Protein AF-A0A1X7E2T3-F1 (afdb_monomer_lite)

pLDDT: mean 88.57, std 9.75, range [41.66, 98.25]

Foldseek 3Di:
DVVVVVVVVVVVVVVVLCPDLVNCCVVVVCVSFDWQDKDDWALQDAFTKDKAFDDDDDFAKKFKKKKFFAPDVVLQLLQPFWKWKFKDAPNDTPDIDIWDRSNPAPDWDDDPGGIIMGGGDMDGPPDPPHDSGIMMMIGNNPGRNSCVVRVVRMMIIMTGDDDD

Radius of gyration: 19.31 Å; chains: 1; bounding box: 40×26×68 Å

Structure (mmCIF, N/CA/C/O backbone):
data_AF-A0A1X7E2T3-F1
#
_entry.id   AF-A0A1X7E2T3-F1
#
loop_
_atom_site.group_PDB
_atom_site.id
_atom_site.type_symbol
_atom_site.label_atom_id
_atom_site.label_alt_id
_atom_site.label_comp_id
_atom_site.label_asym_id
_atom_site.label_entity_id
_atom_site.label_seq_id
_atom_site.pdbx_PDB_ins_code
_atom_site.Cartn_x
_atom_site.Cartn_y
_atom_site.Cartn_z
_atom_site.occupancy
_atom_site.B_iso_or_equiv
_atom_site.auth_seq_id
_atom_site.auth_comp_id
_atom_site.auth_asym_id
_atom_site.auth_atom_id
_atom_site.pdbx_PDB_model_num
ATOM 1 N N . MET A 1 1 ? -12.107 6.368 52.209 1.00 63.28 1 MET A N 1
ATOM 2 C CA . MET A 1 1 ? -12.941 6.410 50.983 1.00 63.28 1 MET A CA 1
ATOM 3 C C . MET A 1 1 ? -12.531 7.529 50.024 1.00 63.28 1 MET A C 1
ATOM 5 O O . MET A 1 1 ? -12.084 7.190 48.943 1.00 63.28 1 MET A O 1
ATOM 9 N N . LYS A 1 2 ? -12.543 8.819 50.411 1.00 69.31 2 LYS A N 1
ATOM 10 C CA . LYS A 1 2 ? -12.210 9.949 49.504 1.00 69.31 2 LYS A CA 1
ATOM 11 C C . LYS A 1 2 ? -10.869 9.823 48.745 1.00 69.31 2 LYS A C 1
ATOM 13 O O . LYS A 1 2 ? -10.820 10.105 47.557 1.00 69.31 2 LYS A O 1
ATOM 18 N N . ARG A 1 3 ? -9.794 9.349 49.396 1.00 77.62 3 ARG A N 1
ATOM 19 C CA . ARG A 1 3 ? -8.473 9.150 48.754 1.00 77.62 3 ARG A CA 1
ATOM 20 C C . ARG A 1 3 ? -8.468 8.042 47.690 1.00 77.62 3 ARG A C 1
ATOM 22 O O . ARG A 1 3 ? -7.835 8.211 46.659 1.00 77.62 3 ARG A O 1
ATOM 29 N N . LEU A 1 4 ? -9.207 6.951 47.910 1.00 81.06 4 LEU A N 1
ATOM 30 C CA . LEU A 1 4 ? -9.353 5.867 46.927 1.00 81.06 4 LEU A CA 1
ATOM 31 C C . LEU A 1 4 ? -10.150 6.335 45.704 1.00 81.06 4 LEU A C 1
ATOM 33 O O . LEU A 1 4 ? -9.798 5.998 44.581 1.00 81.06 4 LEU A O 1
ATOM 37 N N . THR A 1 5 ? -11.170 7.172 45.915 1.00 82.19 5 THR A N 1
ATOM 38 C CA . THR A 1 5 ? -11.940 7.790 44.826 1.00 82.19 5 THR A CA 1
ATOM 39 C C . THR A 1 5 ? -11.071 8.712 43.967 1.00 82.19 5 THR A C 1
ATOM 41 O O . THR A 1 5 ? -11.159 8.664 42.746 1.00 82.19 5 THR A O 1
ATOM 44 N N . ILE A 1 6 ? -10.192 9.507 44.590 1.00 86.12 6 ILE A N 1
ATOM 45 C CA . ILE A 1 6 ? -9.252 10.385 43.874 1.00 86.12 6 ILE A CA 1
ATOM 46 C C . ILE A 1 6 ? -8.242 9.565 43.062 1.00 86.12 6 ILE A C 1
ATOM 48 O O . ILE A 1 6 ? -8.030 9.857 41.890 1.00 86.12 6 ILE A O 1
ATOM 52 N N . ILE A 1 7 ? -7.661 8.512 43.647 1.00 88.19 7 ILE A N 1
ATOM 53 C CA . ILE A 1 7 ? -6.732 7.621 42.933 1.00 88.19 7 ILE A CA 1
ATOM 54 C C . ILE A 1 7 ? -7.433 6.951 41.746 1.00 88.19 7 ILE A C 1
ATOM 56 O O . ILE A 1 7 ? -6.882 6.930 40.650 1.00 88.19 7 ILE A O 1
ATOM 60 N N . GLY A 1 8 ? -8.664 6.465 41.936 1.00 89.38 8 GLY A N 1
ATOM 61 C CA . GLY A 1 8 ? -9.461 5.877 40.859 1.00 89.38 8 GLY A CA 1
ATOM 62 C C . GLY A 1 8 ? -9.742 6.858 39.718 1.00 89.38 8 GLY A C 1
ATOM 63 O O . GLY A 1 8 ? -9.617 6.485 38.555 1.00 89.38 8 GLY A O 1
ATOM 64 N N . LEU A 1 9 ? -10.053 8.120 40.037 1.00 89.81 9 LEU A N 1
ATOM 65 C CA . LEU A 1 9 ? -10.276 9.170 39.039 1.00 89.81 9 LEU A CA 1
ATOM 66 C C . LEU A 1 9 ? -9.000 9.480 38.243 1.00 89.81 9 LEU A C 1
ATOM 68 O O . LEU A 1 9 ? -9.053 9.569 37.019 1.00 89.81 9 LEU A O 1
ATOM 72 N N . ILE A 1 10 ? -7.855 9.598 38.923 1.00 88.56 10 ILE A N 1
ATOM 73 C CA . ILE A 1 10 ? -6.555 9.810 38.270 1.00 88.56 10 ILE A CA 1
ATOM 74 C C . ILE A 1 10 ? -6.241 8.641 37.331 1.00 88.56 10 ILE A C 1
ATOM 76 O O . ILE A 1 10 ? -5.859 8.867 36.186 1.00 88.56 10 ILE A O 1
ATOM 80 N N . LEU A 1 11 ? -6.458 7.398 37.775 1.00 88.44 11 LEU A N 1
ATOM 81 C CA . LEU A 1 11 ? -6.211 6.213 36.953 1.00 88.44 11 LEU A CA 1
ATOM 82 C C . LEU A 1 11 ? -7.083 6.202 35.688 1.00 88.44 11 LEU A C 1
ATOM 84 O O . LEU A 1 11 ? -6.592 5.907 34.602 1.00 88.44 11 LEU A O 1
ATOM 88 N N . LEU A 1 12 ? -8.360 6.573 35.819 1.00 87.62 12 LEU A N 1
ATOM 89 C CA . LEU A 1 12 ? -9.303 6.693 34.703 1.00 87.62 12 LEU A CA 1
ATOM 90 C C . LEU A 1 12 ? -8.860 7.738 33.673 1.00 87.62 12 LEU A C 1
ATOM 92 O O . LEU A 1 12 ? -8.948 7.481 32.474 1.00 87.62 12 LEU A O 1
ATOM 96 N N . ILE A 1 13 ? -8.358 8.889 34.129 1.00 86.38 13 ILE A N 1
ATOM 97 C CA . ILE A 1 13 ? -7.846 9.952 33.251 1.00 86.38 13 ILE A CA 1
ATOM 98 C C . ILE A 1 13 ? -6.566 9.500 32.538 1.00 86.38 13 ILE A C 1
ATOM 100 O O . ILE A 1 13 ? -6.410 9.718 31.341 1.00 86.38 13 ILE A O 1
ATOM 104 N N . VAL A 1 14 ? -5.649 8.836 33.243 1.00 84.31 14 VAL A N 1
ATOM 105 C CA . VAL A 1 14 ? -4.420 8.319 32.623 1.00 84.31 14 VAL A CA 1
ATOM 106 C C . VAL A 1 14 ? -4.752 7.262 31.567 1.00 84.31 14 VAL A C 1
ATOM 108 O O . VAL A 1 14 ? -4.213 7.310 30.465 1.00 84.31 14 VAL A O 1
ATOM 111 N N . LEU A 1 15 ? -5.682 6.348 31.858 1.00 82.19 15 LEU A N 1
ATOM 112 C CA . LEU A 1 15 ? -6.134 5.330 30.907 1.00 82.19 15 LEU A CA 1
ATOM 113 C C . LEU A 1 15 ? -6.844 5.932 29.689 1.00 82.19 15 LEU A C 1
ATOM 115 O O . LEU A 1 15 ? -6.691 5.418 28.580 1.00 82.19 15 LEU A O 1
ATOM 119 N N . SER A 1 16 ? -7.619 7.005 29.867 1.00 79.50 16 SER A N 1
ATOM 120 C CA . SER A 1 16 ? -8.284 7.663 28.742 1.00 79.50 16 SER A CA 1
ATOM 121 C C . SER A 1 16 ? -7.279 8.370 27.833 1.00 79.50 16 SER A C 1
ATOM 123 O O . SER A 1 16 ? -7.366 8.207 26.618 1.00 79.50 16 SER A O 1
ATOM 125 N N . LEU A 1 17 ? -6.281 9.059 28.399 1.00 80.94 17 LEU A N 1
ATOM 126 C CA . LEU A 1 17 ? -5.197 9.698 27.647 1.00 80.94 17 LEU A CA 1
ATOM 127 C C . LEU A 1 17 ? -4.313 8.672 26.925 1.00 80.94 17 LEU A C 1
ATOM 129 O O . LEU A 1 17 ? -4.027 8.844 25.741 1.00 80.94 17 LEU A O 1
ATOM 133 N N . TYR A 1 18 ? -3.945 7.581 27.601 1.00 74.94 18 TYR A N 1
ATOM 134 C CA . TYR A 1 18 ? -3.119 6.505 27.043 1.00 74.94 18 TYR A CA 1
ATOM 135 C C . TYR A 1 18 ? -3.744 5.845 25.802 1.00 74.94 18 TYR A C 1
ATOM 137 O O . TYR A 1 18 ? -3.042 5.421 24.884 1.00 74.94 18 TYR A O 1
ATOM 145 N N . ASN A 1 19 ? -5.075 5.777 25.741 1.00 75.31 19 ASN A N 1
ATOM 146 C CA . ASN A 1 19 ? -5.801 5.195 24.611 1.00 75.31 19 ASN A CA 1
ATOM 147 C C . ASN A 1 19 ? -6.036 6.171 23.448 1.00 75.31 19 ASN A C 1
ATOM 149 O O . ASN A 1 19 ? -6.656 5.794 22.454 1.00 75.31 19 ASN A O 1
ATOM 153 N N . THR A 1 20 ? -5.562 7.415 23.541 1.00 81.19 20 THR A N 1
ATOM 154 C CA . THR A 1 20 ? -5.660 8.362 22.426 1.00 81.19 20 THR A CA 1
ATOM 155 C C . THR A 1 20 ? -4.593 8.082 21.369 1.00 81.19 20 THR A C 1
ATOM 157 O O . THR A 1 20 ? -3.438 7.801 21.693 1.00 81.19 20 THR A O 1
ATOM 160 N N . ASN A 1 21 ? -4.963 8.219 20.091 1.00 80.88 21 ASN A N 1
ATOM 161 C CA . ASN A 1 21 ? -4.015 8.097 18.979 1.00 80.88 21 ASN A CA 1
ATOM 162 C C . ASN A 1 21 ? -2.845 9.078 19.124 1.00 80.88 21 ASN A C 1
ATOM 164 O O . ASN A 1 21 ? -1.716 8.704 18.857 1.00 80.88 21 ASN A O 1
ATOM 168 N N . VAL A 1 22 ? -3.104 10.305 19.593 1.00 77.81 22 VAL A N 1
ATOM 169 C CA . VAL A 1 22 ? -2.074 11.343 19.774 1.00 77.81 22 VAL A CA 1
ATOM 170 C C . VAL A 1 22 ? -1.015 10.895 20.778 1.00 77.81 22 VAL A C 1
ATOM 172 O O . VAL A 1 22 ? 0.178 10.992 20.502 1.00 77.81 22 VAL A O 1
ATOM 175 N N . PHE A 1 23 ? -1.437 10.362 21.927 1.00 82.06 23 PHE A N 1
ATOM 176 C CA . PHE A 1 23 ? -0.501 9.869 22.931 1.00 82.06 23 PHE A CA 1
ATOM 177 C C . PHE A 1 23 ? 0.314 8.685 22.400 1.00 82.06 23 PHE A C 1
ATOM 179 O O . PHE A 1 23 ? 1.531 8.665 22.558 1.00 82.06 23 PHE A O 1
ATOM 186 N N . GLN A 1 24 ? -0.331 7.717 21.741 1.00 79.56 24 GLN A N 1
ATOM 187 C CA . GLN A 1 24 ? 0.381 6.548 21.216 1.00 79.56 24 GLN A CA 1
ATOM 188 C C . GLN A 1 24 ? 1.290 6.891 20.034 1.00 79.56 24 GLN A C 1
ATOM 190 O O . GLN A 1 24 ? 2.391 6.363 19.969 1.00 79.56 24 GLN A O 1
ATOM 195 N N . ALA A 1 25 ? 0.900 7.812 19.155 1.00 78.88 25 ALA A N 1
ATOM 196 C CA . ALA A 1 25 ? 1.759 8.299 18.081 1.00 78.88 25 ALA A CA 1
ATOM 197 C C . ALA A 1 25 ? 3.008 9.011 18.624 1.00 78.88 25 ALA A C 1
ATOM 199 O O . ALA A 1 25 ? 4.088 8.841 18.069 1.00 78.88 25 ALA A O 1
ATOM 200 N N . TYR A 1 26 ? 2.874 9.772 19.718 1.00 81.75 26 TYR A N 1
ATOM 201 C CA . TYR A 1 26 ? 3.982 10.531 20.304 1.00 81.75 26 TYR A CA 1
ATOM 202 C C . TYR A 1 26 ? 4.909 9.677 21.183 1.00 81.75 26 TYR A C 1
ATOM 204 O O . TYR A 1 26 ? 6.126 9.775 21.078 1.00 81.75 26 TYR A O 1
ATOM 212 N N . PHE A 1 27 ? 4.351 8.843 22.066 1.00 80.69 27 PHE A N 1
ATOM 213 C CA . PHE A 1 27 ? 5.125 8.087 23.063 1.00 80.69 27 PHE A CA 1
ATOM 214 C C . PHE A 1 27 ? 5.368 6.622 22.686 1.00 80.69 27 PHE A C 1
ATOM 216 O O . PHE A 1 27 ? 6.189 5.957 23.314 1.00 80.69 27 PHE A O 1
ATOM 223 N N . MET A 1 28 ? 4.640 6.094 21.702 1.00 79.12 28 MET A N 1
ATOM 224 C CA . MET A 1 28 ? 4.721 4.702 21.244 1.00 79.12 28 MET A CA 1
ATOM 225 C C . MET A 1 28 ? 4.759 4.634 19.709 1.00 79.12 28 MET A C 1
ATOM 227 O O . MET A 1 28 ? 4.148 3.742 19.114 1.00 79.12 28 MET A O 1
ATOM 231 N N . SER A 1 29 ? 5.460 5.582 19.077 1.00 74.88 29 SER A N 1
ATOM 232 C CA . SER A 1 29 ? 5.542 5.755 17.619 1.00 74.88 29 SER A CA 1
ATOM 233 C C . SER A 1 29 ? 5.813 4.446 16.882 1.00 74.88 29 SER A C 1
ATOM 235 O O . SER A 1 29 ? 5.108 4.128 15.930 1.00 74.88 29 SER A O 1
ATOM 237 N N . ASP A 1 30 ? 6.756 3.643 17.374 1.00 75.06 30 ASP A N 1
ATOM 238 C CA . ASP A 1 30 ? 7.191 2.397 16.730 1.00 75.06 30 ASP A CA 1
ATOM 239 C C . ASP A 1 30 ? 6.071 1.352 16.657 1.00 75.06 30 ASP A C 1
ATOM 241 O O . ASP A 1 30 ? 6.030 0.512 15.760 1.00 75.06 30 ASP A O 1
ATOM 245 N N . GLN A 1 31 ? 5.142 1.392 17.615 1.00 75.25 31 GLN A N 1
ATOM 246 C CA . GLN A 1 31 ? 3.952 0.548 17.599 1.00 75.25 31 GLN A CA 1
ATOM 247 C C . GLN A 1 31 ? 2.813 1.193 16.820 1.00 75.25 31 GLN A C 1
ATOM 249 O O . GLN A 1 31 ? 2.053 0.479 16.165 1.00 75.25 31 GLN A O 1
ATOM 254 N N . TYR A 1 32 ? 2.671 2.517 16.929 1.00 78.88 32 TYR A N 1
ATOM 255 C CA . TYR A 1 32 ? 1.599 3.251 16.278 1.00 78.88 32 TYR A CA 1
ATOM 256 C C . TYR A 1 32 ? 1.736 3.185 14.764 1.00 78.88 32 TYR A C 1
ATOM 258 O O . TYR A 1 32 ? 0.788 2.753 14.129 1.00 78.88 32 TYR A O 1
ATOM 266 N N . TYR A 1 33 ? 2.909 3.510 14.212 1.00 79.88 33 TYR A N 1
ATOM 267 C CA . TYR A 1 33 ? 3.205 3.530 12.773 1.00 79.88 33 TYR A CA 1
ATOM 268 C C . TYR A 1 33 ? 3.609 2.165 12.210 1.00 79.88 33 TYR A C 1
ATOM 270 O O . TYR A 1 33 ? 4.152 2.074 11.113 1.00 79.88 33 TYR A O 1
ATOM 278 N N . LYS A 1 34 ? 3.348 1.080 12.946 1.00 85.12 34 LYS A N 1
ATOM 279 C CA . LYS A 1 34 ? 3.677 -0.255 12.465 1.00 85.12 34 LYS A CA 1
ATOM 280 C C . LYS A 1 34 ? 2.847 -0.590 11.226 1.00 85.12 34 LYS A C 1
ATOM 282 O O . LYS A 1 34 ? 1.614 -0.554 11.256 1.00 85.12 34 LYS A O 1
ATOM 287 N N . THR A 1 35 ? 3.543 -1.001 10.177 1.00 90.06 35 THR A N 1
ATOM 288 C CA . THR A 1 35 ? 2.986 -1.581 8.961 1.00 90.06 35 THR A CA 1
ATOM 289 C C . THR A 1 35 ? 1.995 -2.708 9.276 1.00 90.06 35 THR A C 1
ATOM 291 O O . THR A 1 35 ? 2.290 -3.623 10.050 1.00 90.06 35 THR A O 1
ATOM 294 N N . ILE A 1 36 ? 0.803 -2.642 8.678 1.00 93.06 36 ILE A N 1
ATOM 295 C CA . ILE A 1 36 ? -0.260 -3.647 8.842 1.00 93.06 36 ILE A CA 1
ATOM 296 C C . ILE A 1 36 ? -0.280 -4.676 7.709 1.00 93.06 36 ILE A C 1
ATOM 298 O O . ILE A 1 36 ? -0.878 -5.740 7.859 1.00 93.06 36 ILE A O 1
ATOM 302 N N . PHE A 1 37 ? 0.379 -4.372 6.593 1.00 95.19 37 PHE A N 1
ATOM 303 C CA . PHE A 1 37 ? 0.614 -5.304 5.502 1.00 95.19 37 PHE A CA 1
ATOM 304 C C . PHE A 1 37 ? 1.912 -4.955 4.782 1.00 95.19 37 PHE A C 1
ATOM 306 O O . PHE A 1 37 ? 2.143 -3.790 4.473 1.00 95.19 37 PHE A O 1
ATOM 313 N N . GLU A 1 38 ? 2.701 -5.972 4.464 1.00 94.56 38 GLU A N 1
ATOM 314 C CA . GLU A 1 38 ? 3.869 -5.882 3.598 1.00 94.56 38 GLU A CA 1
ATOM 315 C C . GLU A 1 38 ? 3.939 -7.172 2.780 1.00 94.56 38 GLU A C 1
ATOM 317 O O . GLU A 1 38 ? 3.852 -8.273 3.333 1.00 94.56 38 GLU A O 1
ATOM 322 N N . GLY A 1 39 ? 4.044 -7.055 1.460 1.00 95.31 39 GLY A N 1
ATOM 323 C CA . GLY A 1 39 ? 4.115 -8.224 0.594 1.00 95.31 39 GLY A CA 1
ATOM 324 C C . GLY A 1 39 ? 4.565 -7.906 -0.828 1.00 95.31 39 GLY A C 1
ATOM 325 O O . GLY A 1 39 ? 4.480 -6.755 -1.264 1.00 95.31 39 GLY A O 1
ATOM 326 N N . PRO A 1 40 ? 5.036 -8.921 -1.571 1.00 96.50 40 PRO A N 1
ATOM 327 C CA . PRO A 1 40 ? 5.464 -8.746 -2.948 1.00 96.50 40 PRO A CA 1
ATOM 328 C C . PRO A 1 40 ? 4.265 -8.444 -3.851 1.00 96.50 40 PRO A C 1
ATOM 330 O O . PRO A 1 40 ? 3.198 -9.047 -3.719 1.00 96.50 40 PRO A O 1
ATOM 333 N N . PHE A 1 41 ? 4.453 -7.532 -4.799 1.00 96.38 41 PHE A N 1
ATOM 334 C CA . PHE A 1 41 ? 3.460 -7.230 -5.825 1.00 96.38 41 PHE A CA 1
ATOM 335 C C . PHE A 1 41 ? 4.150 -6.647 -7.045 1.00 96.38 41 PHE A C 1
ATOM 337 O O . PHE A 1 41 ? 4.869 -5.662 -6.924 1.00 96.38 41 PHE A O 1
ATOM 344 N N . ASP A 1 42 ? 3.921 -7.232 -8.220 1.00 95.69 42 ASP A N 1
ATOM 345 C CA . ASP A 1 42 ? 4.545 -6.782 -9.463 1.00 95.69 42 ASP A CA 1
ATOM 346 C C . ASP A 1 42 ? 3.549 -6.021 -10.355 1.00 95.69 42 ASP A C 1
ATOM 348 O O . ASP A 1 42 ? 2.976 -6.586 -11.292 1.00 95.69 42 ASP A O 1
ATOM 352 N N . PRO A 1 43 ? 3.353 -4.712 -10.123 1.00 95.06 43 PRO A N 1
ATOM 353 C CA . PRO A 1 43 ? 2.418 -3.905 -10.895 1.00 95.06 43 PRO A CA 1
ATOM 354 C C . PRO A 1 43 ? 2.857 -3.680 -12.346 1.00 95.06 43 PRO A C 1
ATOM 356 O O . PRO A 1 43 ? 2.118 -3.060 -13.111 1.00 95.06 43 PRO A O 1
ATOM 359 N N . SER A 1 44 ? 4.054 -4.126 -12.745 1.00 94.81 44 SER A N 1
ATOM 360 C CA . SER A 1 44 ? 4.511 -4.032 -14.134 1.00 94.81 44 SER A CA 1
ATOM 361 C C . SER A 1 44 ? 3.879 -5.105 -15.030 1.00 94.81 44 SER A C 1
ATOM 363 O O . SER A 1 44 ? 3.849 -4.948 -16.254 1.00 94.81 44 SER A O 1
ATOM 365 N N . LYS A 1 45 ? 3.324 -6.172 -14.437 1.00 94.50 45 LYS A N 1
ATOM 366 C CA . LYS A 1 45 ? 2.644 -7.258 -15.145 1.00 94.50 45 LYS A CA 1
ATOM 367 C C . LYS A 1 45 ? 1.149 -6.985 -15.229 1.00 94.50 45 LYS A C 1
ATOM 369 O O . LYS A 1 45 ? 0.457 -6.864 -14.223 1.00 94.50 45 LYS A O 1
ATOM 374 N N . LYS A 1 46 ? 0.627 -6.905 -16.453 1.00 94.56 46 LYS A N 1
ATOM 375 C CA . LYS A 1 46 ? -0.807 -6.698 -16.670 1.00 94.56 46 LYS A CA 1
ATOM 376 C C . LYS A 1 46 ? -1.613 -7.866 -16.091 1.00 94.56 46 LYS A C 1
ATOM 378 O O . LYS A 1 46 ? -1.320 -9.017 -16.397 1.00 94.56 46 LYS A O 1
ATOM 383 N N . GLY A 1 47 ? -2.655 -7.550 -15.327 1.00 94.44 47 GLY A N 1
ATOM 384 C CA . GLY A 1 47 ? -3.528 -8.536 -14.684 1.00 94.44 47 GLY A CA 1
ATOM 385 C C . GLY A 1 47 ? -2.975 -9.107 -13.377 1.00 94.44 47 GLY A C 1
ATOM 386 O O . GLY A 1 47 ? -3.657 -9.915 -12.749 1.00 94.44 47 GLY A O 1
ATOM 387 N N . GLU A 1 48 ? -1.783 -8.676 -12.944 1.00 96.31 48 GLU A N 1
ATOM 388 C CA . GLU A 1 48 ? -1.284 -8.995 -11.608 1.00 96.31 48 GLU A CA 1
ATOM 389 C C . GLU A 1 48 ? -2.270 -8.474 -10.563 1.00 96.31 48 GLU A C 1
ATOM 391 O O . GLU A 1 48 ? -2.752 -7.336 -10.650 1.00 96.31 48 GLU A O 1
ATOM 396 N N . ARG A 1 49 ? -2.570 -9.313 -9.572 1.00 97.38 49 ARG A N 1
ATOM 397 C CA . ARG A 1 49 ? -3.584 -9.028 -8.564 1.00 97.38 49 ARG A CA 1
ATOM 398 C C . ARG A 1 49 ? -3.074 -9.362 -7.173 1.00 97.38 49 ARG A C 1
ATOM 400 O O . ARG A 1 49 ? -2.652 -10.485 -6.920 1.00 97.38 49 ARG A O 1
ATOM 407 N N . LEU A 1 50 ? -3.219 -8.410 -6.257 1.00 97.62 50 LEU A N 1
ATOM 408 C CA . LEU A 1 50 ? -2.898 -8.583 -4.845 1.00 97.62 50 LEU A CA 1
ATOM 409 C C . LEU A 1 50 ? -4.164 -8.452 -3.996 1.00 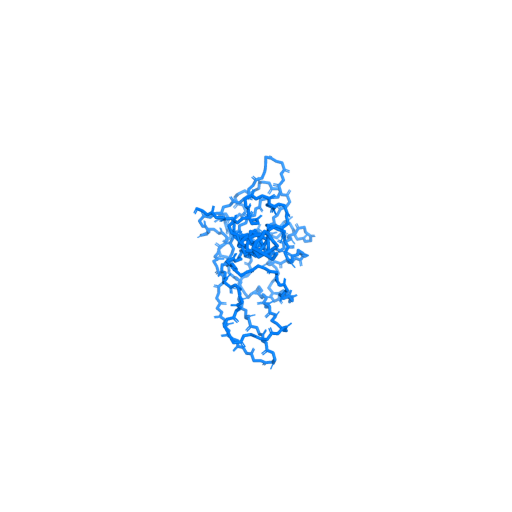97.62 50 LEU A C 1
ATOM 411 O O . LEU A 1 50 ? -4.990 -7.565 -4.218 1.00 97.62 50 LEU A O 1
ATOM 415 N N . LEU A 1 51 ? -4.318 -9.345 -3.020 1.00 97.81 51 LEU A N 1
ATOM 416 C CA . LEU A 1 51 ? -5.372 -9.280 -2.014 1.00 97.81 51 LEU A CA 1
ATOM 417 C C . LEU A 1 51 ? -4.731 -8.994 -0.660 1.00 97.81 51 LEU A C 1
ATOM 419 O O . LEU A 1 51 ? -3.901 -9.766 -0.192 1.00 97.81 51 LEU A O 1
ATOM 423 N N . ILE A 1 52 ? -5.145 -7.897 -0.039 1.00 97.44 52 ILE A N 1
ATOM 424 C CA . ILE A 1 52 ? -4.602 -7.389 1.214 1.00 97.44 52 ILE A CA 1
ATOM 425 C C . ILE A 1 52 ? -5.699 -7.475 2.281 1.00 97.44 52 ILE A C 1
ATOM 427 O O . ILE A 1 52 ? -6.627 -6.658 2.268 1.00 97.44 52 ILE A O 1
ATOM 431 N N . PRO A 1 53 ? -5.639 -8.449 3.205 1.00 96.25 53 PRO A N 1
ATOM 432 C CA . PRO A 1 53 ? -6.503 -8.462 4.378 1.00 96.25 53 PRO A CA 1
ATOM 433 C C . PRO A 1 53 ? -6.154 -7.282 5.289 1.00 96.25 53 PRO A C 1
ATOM 435 O O . PRO A 1 53 ? -5.015 -7.147 5.731 1.00 96.25 53 PRO A O 1
ATOM 438 N N . ILE A 1 54 ? -7.127 -6.424 5.586 1.00 94.50 54 ILE A N 1
ATOM 439 C CA . ILE A 1 54 ? -6.906 -5.223 6.390 1.00 94.50 54 ILE A CA 1
ATOM 440 C C . ILE A 1 54 ? -7.301 -5.504 7.836 1.00 94.50 54 ILE A C 1
ATOM 442 O O . ILE A 1 54 ? -8.481 -5.546 8.183 1.00 94.50 54 ILE A O 1
ATOM 446 N N . THR A 1 55 ? -6.292 -5.649 8.694 1.00 91.38 55 THR A N 1
ATOM 447 C CA . THR A 1 55 ? -6.457 -5.683 10.152 1.00 91.38 55 THR A CA 1
ATOM 448 C C . THR A 1 55 ? -5.752 -4.475 10.748 1.00 91.38 55 THR A C 1
ATOM 450 O O . THR A 1 55 ? -4.574 -4.257 10.488 1.00 91.38 55 THR A O 1
ATOM 453 N N . PHE A 1 56 ? -6.460 -3.680 11.548 1.00 89.19 56 PHE A N 1
ATOM 454 C CA . PHE A 1 56 ? -5.926 -2.437 12.099 1.00 89.19 56 PHE A CA 1
ATOM 455 C C . PHE A 1 56 ? -6.217 -2.319 13.594 1.00 89.19 56 PHE A C 1
ATOM 457 O O . PHE A 1 56 ? -7.220 -2.825 14.097 1.00 89.19 56 PHE A O 1
ATOM 464 N N . LYS A 1 57 ? -5.324 -1.623 14.301 1.00 85.44 57 LYS A N 1
ATOM 465 C CA . LYS A 1 57 ? -5.453 -1.331 15.736 1.00 85.44 57 LYS A CA 1
ATOM 466 C C . LYS A 1 57 ? -5.917 0.104 15.992 1.00 85.44 57 LYS A C 1
ATOM 468 O O . LYS A 1 57 ? -6.626 0.353 16.965 1.00 85.44 57 LYS A O 1
ATOM 473 N N . TYR A 1 58 ? -5.539 1.032 15.115 1.00 85.62 58 TYR A N 1
ATOM 474 C CA . TYR A 1 58 ? -5.707 2.468 15.316 1.00 85.62 58 TYR A CA 1
ATOM 475 C C . TYR A 1 58 ? -6.718 3.058 14.342 1.00 85.62 58 TYR A C 1
ATOM 477 O O . TYR A 1 58 ? -6.736 2.724 13.161 1.00 85.62 58 TYR A O 1
ATOM 485 N N . LYS A 1 59 ? -7.581 3.944 14.847 1.00 88.56 59 LYS A N 1
ATOM 486 C CA . LYS A 1 59 ? -8.581 4.632 14.024 1.00 88.56 59 LYS A CA 1
ATOM 487 C C . LYS A 1 59 ? -7.951 5.870 13.393 1.00 88.56 59 LYS A C 1
ATOM 489 O O . LYS A 1 59 ? -7.973 6.929 14.013 1.00 88.56 59 LYS A O 1
ATOM 494 N N . THR A 1 60 ? -7.330 5.721 12.233 1.00 90.06 60 THR A N 1
ATOM 495 C CA . THR A 1 60 ? -6.524 6.767 11.588 1.00 90.06 60 THR A CA 1
ATOM 496 C C . THR A 1 60 ? -6.554 6.619 10.067 1.00 90.06 60 THR A C 1
ATOM 498 O O . THR A 1 60 ? -7.134 5.664 9.541 1.00 90.06 60 THR A O 1
ATOM 501 N N . GLU A 1 61 ? -5.953 7.574 9.365 1.00 92.19 61 GLU A N 1
ATOM 502 C CA . GLU A 1 61 ? -5.638 7.448 7.945 1.00 92.19 61 GLU A CA 1
ATOM 503 C C . GLU A 1 61 ? -4.458 6.487 7.746 1.00 92.19 61 GLU A C 1
ATOM 505 O O . GLU A 1 61 ? -3.535 6.444 8.562 1.00 92.19 61 GLU A O 1
ATOM 510 N N . TYR A 1 62 ? -4.519 5.704 6.676 1.00 93.62 62 TYR A N 1
ATOM 511 C CA . TYR A 1 62 ? -3.511 4.746 6.248 1.00 93.62 62 TYR A CA 1
ATOM 512 C C . TYR A 1 62 ? -3.086 5.052 4.814 1.00 93.62 62 TYR A C 1
ATOM 514 O O . TYR A 1 62 ? -3.924 5.385 3.968 1.00 93.62 62 TYR A O 1
ATOM 522 N N . ASP A 1 63 ? -1.796 4.875 4.555 1.00 93.88 63 ASP A N 1
ATOM 523 C CA . ASP A 1 63 ? -1.168 4.992 3.251 1.00 93.88 63 ASP A CA 1
ATOM 524 C C . ASP A 1 63 ? -0.954 3.598 2.650 1.00 93.88 63 ASP A C 1
ATOM 526 O O . ASP A 1 63 ? -0.507 2.664 3.315 1.00 93.88 63 ASP A O 1
ATOM 530 N N . LEU A 1 64 ? -1.290 3.460 1.369 1.00 95.25 64 LEU A N 1
ATOM 531 C CA . LEU A 1 64 ? -0.883 2.349 0.518 1.00 95.25 64 LEU A CA 1
ATOM 532 C C . LEU A 1 64 ? 0.338 2.789 -0.280 1.00 95.25 64 LEU A C 1
ATOM 534 O O . LEU A 1 64 ? 0.233 3.714 -1.092 1.00 95.25 64 LEU A O 1
ATOM 538 N N . LEU A 1 65 ? 1.455 2.098 -0.104 1.00 94.31 65 LEU A N 1
ATOM 539 C CA . LEU A 1 65 ? 2.709 2.399 -0.772 1.00 94.31 65 LEU A CA 1
ATOM 540 C C . LEU A 1 65 ? 3.097 1.302 -1.761 1.00 94.31 65 LEU A C 1
ATOM 542 O O . LEU A 1 65 ? 2.769 0.125 -1.587 1.00 94.31 65 LEU A O 1
ATOM 546 N N . ILE A 1 66 ? 3.822 1.715 -2.796 1.00 94.69 66 ILE A N 1
ATOM 547 C CA . ILE A 1 66 ? 4.602 0.827 -3.656 1.00 94.69 66 ILE A CA 1
ATOM 548 C C . ILE A 1 66 ? 6.075 1.195 -3.525 1.00 94.69 66 ILE A C 1
ATOM 550 O O . ILE A 1 66 ? 6.421 2.377 -3.603 1.00 94.69 66 ILE A O 1
ATOM 554 N N . SER A 1 67 ? 6.922 0.189 -3.356 1.00 94.06 67 SER A N 1
ATOM 555 C CA . SER A 1 67 ? 8.334 0.353 -3.032 1.00 94.06 67 SER A CA 1
ATOM 556 C C . SER A 1 67 ? 9.209 -0.454 -3.982 1.00 94.06 67 SER A C 1
ATOM 558 O O . SER A 1 67 ? 8.887 -1.590 -4.330 1.00 94.06 67 SER A O 1
ATOM 560 N N . ILE A 1 68 ? 10.334 0.130 -4.387 1.00 93.50 68 ILE A N 1
ATOM 561 C CA . ILE A 1 68 ? 11.412 -0.554 -5.116 1.00 93.50 68 ILE A CA 1
ATOM 562 C C . ILE A 1 68 ? 12.674 -0.537 -4.241 1.00 93.50 68 ILE A C 1
ATOM 564 O O . ILE A 1 68 ? 12.838 0.386 -3.445 1.00 93.50 68 ILE A O 1
ATOM 568 N N . PRO A 1 69 ? 13.607 -1.490 -4.386 1.00 89.94 69 PRO A N 1
ATOM 569 C CA . PRO A 1 69 ? 14.718 -1.676 -3.444 1.00 89.94 69 PRO A CA 1
ATOM 570 C C . PRO A 1 69 ? 15.838 -0.630 -3.568 1.00 89.94 69 PRO A C 1
ATOM 572 O O . PRO A 1 69 ? 16.811 -0.685 -2.824 1.00 89.94 69 PRO A O 1
ATOM 575 N N . LYS A 1 70 ? 15.747 0.299 -4.526 1.00 86.12 70 LYS A N 1
ATOM 576 C CA . LYS A 1 70 ? 16.769 1.316 -4.804 1.00 86.12 70 LYS A CA 1
ATOM 577 C C . LYS A 1 70 ? 16.149 2.703 -4.863 1.00 86.12 70 LYS A C 1
ATOM 579 O O . LYS A 1 70 ? 15.012 2.846 -5.304 1.00 86.12 70 LYS A O 1
ATOM 584 N N . ASP A 1 71 ? 16.939 3.722 -4.548 1.00 85.06 71 ASP A N 1
ATOM 585 C CA . ASP A 1 71 ? 16.572 5.114 -4.809 1.00 85.06 71 ASP A CA 1
ATOM 586 C C . ASP A 1 71 ? 16.662 5.444 -6.312 1.00 85.06 71 ASP A C 1
ATOM 588 O O . ASP A 1 71 ? 17.614 6.048 -6.804 1.00 85.06 71 ASP A O 1
ATOM 592 N N . ASP A 1 72 ? 15.683 4.960 -7.081 1.00 88.62 72 ASP A N 1
ATOM 593 C CA . ASP A 1 72 ? 15.518 5.286 -8.497 1.00 88.62 72 ASP A CA 1
ATOM 594 C C . ASP A 1 72 ? 14.244 6.094 -8.737 1.00 88.62 72 ASP A C 1
ATOM 596 O O . ASP A 1 72 ? 13.234 5.611 -9.259 1.00 88.62 72 ASP A O 1
ATOM 600 N N . ILE A 1 73 ? 14.314 7.377 -8.398 1.00 88.25 73 ILE A N 1
ATOM 601 C CA . ILE A 1 73 ? 13.203 8.314 -8.581 1.00 88.25 73 ILE A CA 1
ATOM 602 C C . ILE A 1 73 ? 12.765 8.468 -10.046 1.00 88.25 73 ILE A C 1
ATOM 604 O O . ILE A 1 73 ? 11.594 8.730 -10.326 1.00 88.25 73 ILE A O 1
ATOM 608 N N . LYS A 1 74 ? 13.661 8.232 -11.017 1.00 89.69 74 LYS A N 1
ATOM 609 C CA . LYS A 1 74 ? 13.304 8.275 -12.447 1.00 89.69 74 LYS A CA 1
ATOM 610 C C . LYS A 1 74 ? 12.316 7.168 -12.806 1.00 89.69 74 LYS A C 1
ATOM 612 O O . LYS A 1 74 ? 11.471 7.375 -13.677 1.00 89.69 74 LYS A O 1
ATOM 617 N N . CYS A 1 75 ? 12.398 6.013 -12.142 1.00 91.00 75 CYS A N 1
ATOM 618 C CA . CYS A 1 75 ? 11.432 4.929 -12.302 1.00 91.00 75 CYS A CA 1
ATOM 619 C C . CYS A 1 75 ? 10.008 5.397 -11.971 1.00 91.00 75 CYS A C 1
ATOM 621 O O . CYS A 1 75 ? 9.081 5.131 -12.741 1.00 91.00 75 CYS A O 1
ATOM 623 N N . PHE A 1 76 ? 9.852 6.154 -10.881 1.00 91.31 76 PHE A N 1
ATOM 624 C CA . PHE A 1 76 ? 8.568 6.690 -10.437 1.00 91.31 76 PHE A CA 1
ATOM 625 C C . PHE A 1 76 ? 8.050 7.809 -11.341 1.00 91.31 76 PHE A C 1
ATOM 627 O O . PHE A 1 76 ? 6.905 7.739 -11.778 1.00 91.31 76 PHE A O 1
ATOM 634 N N . TYR A 1 77 ? 8.884 8.787 -11.713 1.00 89.69 77 TYR A N 1
ATOM 635 C CA . TYR A 1 77 ? 8.459 9.873 -12.610 1.00 89.69 77 TYR A CA 1
ATOM 636 C C . TYR A 1 77 ? 7.972 9.378 -13.979 1.00 89.69 77 TYR A C 1
ATOM 638 O O . TYR A 1 77 ? 7.068 9.964 -14.573 1.00 89.69 77 TYR A O 1
ATOM 646 N N . ASN A 1 78 ? 8.547 8.281 -14.476 1.00 91.06 78 ASN A N 1
ATOM 647 C CA . ASN A 1 78 ? 8.147 7.679 -15.747 1.00 91.06 78 ASN A CA 1
ATOM 648 C C . ASN A 1 78 ? 6.935 6.742 -15.628 1.00 91.06 78 ASN A C 1
ATOM 650 O O . ASN A 1 78 ? 6.366 6.343 -16.648 1.00 91.06 78 ASN A O 1
ATOM 654 N N . ALA A 1 79 ? 6.528 6.380 -14.411 1.00 90.75 79 ALA A N 1
ATOM 655 C CA . ALA A 1 79 ? 5.417 5.475 -14.175 1.00 90.75 79 ALA A CA 1
ATOM 656 C C . ALA A 1 79 ? 4.095 6.227 -14.300 1.00 90.75 79 ALA A C 1
ATOM 658 O O . ALA A 1 79 ? 3.669 6.872 -13.353 1.00 90.75 79 ALA A O 1
ATOM 659 N N . LYS A 1 80 ? 3.463 6.139 -15.475 1.00 87.62 80 LYS A N 1
ATOM 660 C CA . LYS A 1 80 ? 2.160 6.768 -15.771 1.00 87.62 80 LYS A CA 1
ATOM 661 C C . LYS A 1 80 ? 0.958 5.843 -15.559 1.00 87.62 80 LYS A C 1
ATOM 663 O O . LYS A 1 80 ? -0.180 6.262 -15.759 1.00 87.62 80 LYS A O 1
ATOM 668 N N . GLY A 1 81 ? 1.212 4.569 -15.265 1.00 90.88 81 GLY A N 1
ATOM 669 C CA . GLY A 1 81 ? 0.156 3.592 -15.027 1.00 90.88 81 GLY A CA 1
ATOM 670 C C . GLY A 1 81 ? -0.537 3.831 -13.686 1.00 90.88 81 GLY A C 1
ATOM 671 O O . GLY A 1 81 ? -0.030 4.527 -12.808 1.00 90.88 81 GLY A O 1
ATOM 672 N N . THR A 1 82 ? -1.707 3.230 -13.532 1.00 93.19 82 THR A N 1
ATOM 673 C CA . THR A 1 82 ? -2.503 3.276 -12.305 1.00 93.19 82 THR A CA 1
ATOM 674 C C . THR A 1 82 ? -3.004 1.882 -11.984 1.00 93.19 82 THR A C 1
ATOM 676 O O . THR A 1 82 ? -3.193 1.043 -12.871 1.00 93.19 82 THR A O 1
ATOM 679 N N . LEU A 1 83 ? -3.230 1.627 -10.702 1.00 95.94 83 LEU A N 1
ATOM 680 C CA . LEU A 1 83 ? -3.810 0.376 -10.248 1.00 95.94 83 LEU A CA 1
ATOM 681 C C . LEU A 1 83 ? -5.299 0.581 -10.029 1.00 95.94 83 LEU A C 1
ATOM 683 O O . LEU A 1 83 ? -5.719 1.605 -9.488 1.00 95.94 83 LEU A O 1
ATOM 687 N N . ASN A 1 84 ? -6.097 -0.409 -10.403 1.00 97.81 84 ASN A N 1
ATOM 688 C CA . ASN A 1 84 ? -7.465 -0.464 -9.920 1.00 97.81 84 ASN A CA 1
ATOM 689 C C . ASN A 1 84 ? -7.436 -0.968 -8.480 1.00 97.81 84 ASN A C 1
ATOM 691 O O . ASN A 1 84 ? -6.714 -1.916 -8.167 1.00 97.81 84 ASN A O 1
ATOM 695 N N . TYR A 1 85 ? -8.232 -0.351 -7.614 1.00 97.94 85 TYR A N 1
ATOM 696 C CA . TYR A 1 85 ? -8.418 -0.821 -6.251 1.00 97.94 85 TYR A CA 1
ATOM 697 C C . TYR A 1 85 ? -9.886 -1.087 -5.955 1.00 97.94 85 TYR A C 1
ATOM 699 O O . TYR A 1 85 ? -10.784 -0.449 -6.511 1.00 97.94 85 TYR A O 1
ATOM 707 N N . ARG A 1 86 ? -10.128 -2.003 -5.020 1.00 98.12 86 ARG A N 1
ATOM 708 C CA . ARG A 1 86 ? -11.462 -2.304 -4.513 1.00 98.12 86 ARG A CA 1
ATOM 709 C C . ARG A 1 86 ? -11.415 -2.726 -3.052 1.00 98.12 86 ARG A C 1
ATOM 711 O O . ARG A 1 86 ? -10.731 -3.683 -2.708 1.00 98.12 86 ARG A O 1
ATOM 718 N N . PHE A 1 87 ? -12.200 -2.065 -2.212 1.00 98.25 87 PHE A N 1
ATOM 719 C CA . PHE A 1 87 ? -12.467 -2.497 -0.844 1.00 98.25 87 PHE A CA 1
ATOM 720 C C . PHE A 1 87 ? -13.687 -3.409 -0.827 1.00 98.25 87 PHE A C 1
ATOM 722 O O . PHE A 1 87 ? -14.756 -3.042 -1.320 1.00 98.25 87 PHE A O 1
ATOM 729 N N . THR A 1 88 ? -13.533 -4.592 -0.242 1.00 97.56 88 THR A N 1
ATOM 730 C CA . THR A 1 88 ? -14.600 -5.587 -0.120 1.00 97.56 88 THR A CA 1
ATOM 731 C C . THR A 1 88 ? -14.765 -6.044 1.323 1.00 97.56 88 THR A C 1
ATOM 733 O O . THR A 1 88 ? -13.793 -6.111 2.064 1.00 97.56 88 THR A O 1
ATOM 736 N N . SER A 1 89 ? -15.997 -6.336 1.732 1.00 96.50 89 SER A N 1
ATOM 737 C CA . SER A 1 89 ? -16.329 -6.922 3.038 1.00 96.50 89 SER A CA 1
ATOM 738 C C . SER A 1 89 ? -17.633 -7.700 2.894 1.00 96.50 89 SER A C 1
ATOM 740 O O . SER A 1 89 ? -18.572 -7.230 2.245 1.00 96.50 89 SER A O 1
ATOM 742 N N . ARG A 1 90 ? -17.698 -8.912 3.452 1.00 93.69 90 ARG A N 1
ATOM 743 C CA . ARG A 1 90 ? -18.840 -9.839 3.365 1.00 93.69 90 ARG A CA 1
ATOM 744 C C . ARG A 1 90 ? -19.337 -10.059 1.933 1.00 93.69 90 ARG A C 1
ATOM 746 O O . ARG A 1 90 ? -20.538 -10.059 1.671 1.00 93.69 90 ARG A O 1
ATOM 753 N N . GLY A 1 91 ? -18.402 -10.165 0.989 1.00 90.50 91 GLY A N 1
ATOM 754 C CA . GLY A 1 91 ? -18.690 -10.341 -0.439 1.00 90.50 91 GLY A CA 1
ATOM 755 C C . GLY A 1 91 ? -19.272 -9.111 -1.149 1.00 90.50 91 GLY A C 1
ATOM 756 O O . GLY A 1 91 ? -19.577 -9.193 -2.335 1.00 90.50 91 GLY A O 1
ATOM 757 N N . LYS A 1 92 ? -19.419 -7.967 -0.467 1.00 95.38 92 LYS A N 1
ATOM 758 C CA . LYS A 1 92 ? -19.886 -6.707 -1.061 1.00 95.38 92 LYS A CA 1
ATOM 759 C C . LYS A 1 92 ? -18.720 -5.781 -1.363 1.00 95.38 92 LYS A C 1
ATOM 761 O O . LYS A 1 92 ? -17.758 -5.712 -0.602 1.00 95.38 92 LYS A O 1
ATOM 766 N N . ILE A 1 93 ? -18.847 -5.030 -2.451 1.00 97.56 93 ILE A N 1
ATOM 767 C CA . ILE A 1 93 ? -17.934 -3.943 -2.799 1.00 97.56 93 ILE A CA 1
ATOM 768 C C . ILE A 1 93 ? -18.351 -2.707 -2.006 1.00 97.56 93 ILE A C 1
ATOM 770 O O . ILE A 1 93 ? -19.486 -2.255 -2.131 1.00 97.56 93 ILE A O 1
ATOM 774 N N . LEU A 1 94 ? -17.448 -2.180 -1.183 1.00 97.25 94 LEU A N 1
ATOM 775 C CA . LEU A 1 94 ? -17.682 -0.961 -0.405 1.00 97.25 94 LEU A CA 1
ATOM 776 C C . LEU A 1 94 ? -17.244 0.290 -1.169 1.00 97.25 94 LEU A C 1
ATOM 778 O O . LEU A 1 94 ? -17.894 1.328 -1.089 1.00 97.25 94 LEU A O 1
ATOM 782 N N . LYS A 1 95 ? -16.125 0.196 -1.893 1.00 97.56 95 LYS A N 1
ATOM 783 C CA . LYS A 1 95 ? -15.569 1.271 -2.723 1.00 97.56 95 LYS A CA 1
ATOM 784 C C . LYS A 1 95 ? -14.646 0.676 -3.776 1.00 97.56 95 LYS A C 1
ATOM 786 O O . LYS A 1 95 ? -13.951 -0.298 -3.495 1.00 97.56 95 LYS A O 1
ATOM 791 N N . GLU A 1 96 ? -14.588 1.291 -4.946 1.00 97.81 96 GLU A N 1
ATOM 792 C CA . GLU A 1 96 ? -13.601 0.988 -5.979 1.00 97.81 96 GLU A CA 1
ATOM 793 C C . GLU A 1 96 ? -13.159 2.260 -6.699 1.00 97.81 96 GLU A C 1
ATOM 795 O O . GLU A 1 96 ? -13.802 3.305 -6.587 1.00 97.81 96 GLU A O 1
ATOM 800 N N . GLY A 1 97 ? -12.035 2.179 -7.400 1.00 97.00 97 GLY A N 1
ATOM 801 C CA . GLY A 1 97 ? -11.498 3.294 -8.162 1.00 97.00 97 GLY A CA 1
ATOM 802 C C . GLY A 1 97 ? -10.099 3.009 -8.681 1.00 97.00 97 GLY A C 1
ATOM 803 O O . GLY A 1 97 ? -9.674 1.857 -8.764 1.00 97.00 97 GLY A O 1
ATOM 804 N N . GLN A 1 98 ? -9.384 4.080 -9.010 1.00 96.56 98 GLN A N 1
ATOM 805 C CA . GLN A 1 98 ? -7.993 4.034 -9.445 1.00 96.56 98 GLN A CA 1
ATOM 806 C C . GLN A 1 98 ? -7.091 4.703 -8.416 1.00 96.56 98 GLN A C 1
ATOM 808 O O . GLN A 1 98 ? -7.472 5.705 -7.807 1.00 96.56 98 GLN A O 1
ATOM 813 N N . THR A 1 99 ? -5.905 4.139 -8.212 1.00 95.00 99 THR A N 1
ATOM 814 C CA . THR A 1 99 ? -4.863 4.768 -7.403 1.00 95.00 99 THR A CA 1
ATOM 815 C C . THR A 1 99 ? -4.317 6.009 -8.100 1.00 95.00 99 THR A C 1
ATOM 817 O O . THR A 1 99 ? -4.487 6.201 -9.308 1.00 95.00 99 THR A O 1
ATOM 820 N N . LEU A 1 100 ? -3.584 6.826 -7.347 1.00 91.81 100 LEU A N 1
ATOM 821 C CA . LEU A 1 100 ? -2.674 7.784 -7.951 1.00 91.81 100 LEU A CA 1
ATOM 822 C C . LEU A 1 100 ? -1.609 7.037 -8.760 1.00 91.81 100 LEU A C 1
ATOM 824 O O . LEU A 1 100 ? -1.202 5.920 -8.426 1.00 91.81 100 LEU A O 1
ATOM 828 N N . SER A 1 101 ? -1.179 7.675 -9.842 1.00 91.25 101 SER A N 1
ATOM 829 C CA . SER A 1 101 ? 0.011 7.267 -10.579 1.00 91.25 101 SER A CA 1
ATOM 830 C C . SER A 1 101 ? 1.241 7.567 -9.721 1.00 91.25 101 SER A C 1
ATOM 832 O O . SER A 1 101 ? 1.283 8.660 -9.144 1.00 91.25 101 SER A O 1
ATOM 834 N N . PRO A 1 102 ? 2.260 6.688 -9.661 1.00 90.75 102 PRO A N 1
ATOM 835 C CA . PRO A 1 102 ? 3.475 6.992 -8.917 1.00 90.75 102 PRO A CA 1
ATOM 836 C C . PRO A 1 102 ? 4.127 8.299 -9.388 1.00 90.75 102 PRO A C 1
ATOM 838 O O . PRO A 1 102 ? 4.612 9.048 -8.558 1.00 90.75 102 PRO A O 1
ATOM 841 N N . SER A 1 103 ? 4.035 8.650 -10.678 1.00 89.25 103 SER A N 1
ATOM 842 C CA . SER A 1 103 ? 4.539 9.928 -11.212 1.00 89.25 103 SER A CA 1
ATOM 843 C C . SER A 1 103 ? 3.865 11.182 -10.646 1.00 89.25 103 SER A C 1
ATOM 845 O O . SER A 1 103 ? 4.423 12.272 -10.742 1.00 89.25 103 SER A O 1
ATOM 847 N N . ASN A 1 104 ? 2.645 11.040 -10.124 1.00 84.94 104 ASN A N 1
ATOM 848 C CA . ASN A 1 104 ? 1.783 12.140 -9.692 1.00 84.94 104 ASN A CA 1
ATOM 849 C C . ASN A 1 104 ? 1.521 12.091 -8.182 1.00 84.94 104 ASN A C 1
ATOM 851 O O . ASN A 1 104 ? 0.602 12.757 -7.701 1.00 84.94 104 ASN A O 1
ATOM 855 N N . THR A 1 105 ? 2.274 11.280 -7.435 1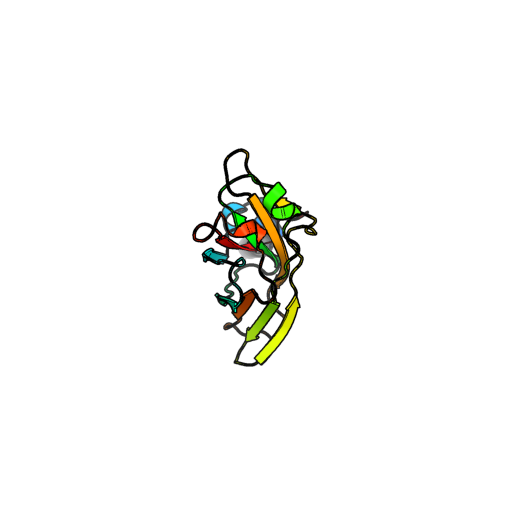.00 79.81 105 THR A N 1
ATOM 856 C CA . THR A 1 105 ? 2.177 11.313 -5.980 1.00 79.81 105 THR A CA 1
ATOM 857 C C . THR A 1 105 ? 2.831 12.582 -5.441 1.00 79.81 105 THR A C 1
ATOM 859 O O . THR A 1 105 ? 3.845 13.047 -5.964 1.00 79.81 105 THR A O 1
ATOM 862 N N . GLY A 1 106 ? 2.246 13.152 -4.389 1.00 65.44 106 GLY A N 1
ATOM 863 C CA . GLY A 1 106 ? 2.815 14.310 -3.697 1.00 65.44 106 GLY A CA 1
ATOM 864 C C . GLY A 1 106 ? 3.939 13.950 -2.725 1.00 65.44 106 GLY A C 1
ATOM 865 O O . GLY A 1 106 ? 4.603 14.851 -2.223 1.00 65.44 106 GLY A O 1
ATOM 866 N N . TYR A 1 107 ? 4.145 12.658 -2.444 1.00 75.19 107 TYR A N 1
ATOM 867 C CA . TYR A 1 107 ? 5.004 12.204 -1.354 1.00 75.19 107 TYR A CA 1
ATOM 868 C C . TYR A 1 107 ? 5.780 10.948 -1.747 1.00 75.19 107 TYR A C 1
ATOM 870 O O . TYR A 1 107 ? 5.195 9.906 -2.061 1.00 75.19 107 TYR A O 1
ATOM 878 N N . TYR A 1 108 ? 7.103 11.065 -1.682 1.00 79.06 108 TYR A N 1
ATOM 879 C CA . TYR A 1 108 ? 8.036 9.953 -1.778 1.00 79.06 108 TYR A CA 1
ATOM 880 C C . TYR A 1 108 ? 8.727 9.773 -0.433 1.00 79.06 108 TYR A C 1
ATOM 882 O O . TYR A 1 108 ? 9.146 10.753 0.184 1.00 79.06 108 TYR A O 1
ATOM 890 N N . CYS A 1 109 ? 8.881 8.528 -0.007 1.00 71.06 109 CYS A N 1
ATOM 891 C CA . CYS A 1 109 ? 9.686 8.182 1.155 1.00 71.06 109 CYS A CA 1
ATOM 892 C C . CYS A 1 109 ? 10.911 7.423 0.654 1.00 71.06 109 CYS A C 1
ATOM 894 O O . CYS A 1 109 ? 10.772 6.380 0.017 1.00 71.06 109 CYS A O 1
ATOM 896 N N . ALA A 1 110 ? 12.096 7.972 0.903 1.00 70.00 110 ALA A N 1
ATOM 897 C CA . ALA A 1 110 ? 13.366 7.386 0.502 1.00 70.00 110 ALA A CA 1
ATOM 898 C C . ALA A 1 110 ? 14.344 7.447 1.673 1.00 70.00 110 ALA A C 1
ATOM 900 O O . ALA A 1 110 ? 14.360 8.422 2.428 1.00 70.00 110 ALA A O 1
ATOM 901 N N . SER A 1 111 ? 15.190 6.431 1.789 1.00 61.81 111 SER A N 1
ATOM 902 C CA . SER A 1 111 ? 16.441 6.526 2.544 1.00 61.81 111 SER A CA 1
ATOM 903 C C . SER A 1 111 ? 17.600 6.560 1.550 1.00 61.81 111 SER A C 1
ATOM 905 O O . SER A 1 111 ? 17.449 6.111 0.417 1.00 61.81 111 SER A O 1
ATOM 907 N N . SER A 1 112 ? 18.758 7.083 1.957 1.00 56.94 112 SER A N 1
ATOM 908 C CA . SER A 1 112 ? 19.916 7.303 1.071 1.00 56.94 112 SER A CA 1
ATOM 909 C C . SER A 1 112 ? 20.431 6.048 0.353 1.00 56.94 112 SER A C 1
ATOM 911 O O . SER A 1 112 ? 21.123 6.165 -0.653 1.00 56.94 112 SER A O 1
ATOM 913 N N . GLU A 1 113 ? 20.114 4.857 0.865 1.00 58.72 113 GLU A N 1
ATOM 914 C CA . GLU A 1 113 ? 20.558 3.566 0.320 1.00 58.72 113 GLU A CA 1
ATOM 915 C C . GLU A 1 113 ? 19.420 2.537 0.193 1.00 58.72 113 GLU A C 1
ATOM 917 O O . GLU A 1 113 ? 19.655 1.408 -0.232 1.00 58.72 113 GLU A O 1
ATOM 922 N N . GLY A 1 114 ? 18.193 2.900 0.579 1.00 65.50 114 GLY A N 1
ATOM 923 C CA . GLY A 1 114 ? 17.098 1.956 0.804 1.00 65.50 114 GLY A CA 1
ATOM 924 C C . GLY A 1 114 ? 15.808 2.344 0.089 1.00 65.50 114 GLY A C 1
ATOM 925 O O . GLY A 1 114 ? 15.785 3.311 -0.676 1.00 65.50 114 GLY A O 1
ATOM 926 N N . PRO A 1 115 ? 14.734 1.559 0.287 1.00 83.31 115 PRO A N 1
ATOM 927 C CA . PRO A 1 115 ? 13.671 1.467 -0.693 1.00 83.31 115 PRO A CA 1
ATOM 928 C C . PRO A 1 115 ? 12.989 2.811 -0.917 1.00 83.31 115 PRO A C 1
ATOM 930 O O . PRO A 1 115 ? 12.535 3.463 0.026 1.00 83.31 115 PRO A O 1
ATOM 933 N N . LEU A 1 116 ? 12.904 3.206 -2.185 1.00 90.25 116 LEU A N 1
ATOM 934 C CA . LEU A 1 116 ? 12.121 4.359 -2.588 1.00 90.25 116 LEU A CA 1
ATOM 935 C C . LEU A 1 116 ? 10.667 3.929 -2.710 1.00 90.25 116 LEU A C 1
ATOM 937 O O . LEU A 1 116 ? 10.353 2.974 -3.424 1.00 90.25 116 LEU A O 1
ATOM 941 N N . SER A 1 117 ? 9.797 4.656 -2.020 1.00 91.94 117 SER A N 1
ATOM 942 C CA . SER A 1 117 ? 8.375 4.358 -1.913 1.00 91.94 117 SER A CA 1
ATOM 943 C C . SER A 1 117 ? 7.531 5.541 -2.371 1.00 91.94 117 SER A C 1
ATOM 945 O O . SER A 1 117 ? 7.867 6.689 -2.083 1.00 91.94 117 SER A O 1
ATOM 947 N N . ALA A 1 118 ? 6.415 5.269 -3.046 1.00 92.62 118 ALA A N 1
ATOM 948 C CA . ALA A 1 118 ? 5.403 6.267 -3.393 1.00 92.62 118 ALA A CA 1
ATOM 949 C C . ALA A 1 118 ? 4.054 5.908 -2.787 1.00 92.62 118 ALA A C 1
ATOM 951 O O . ALA A 1 118 ? 3.625 4.755 -2.868 1.00 92.62 118 ALA A O 1
ATOM 952 N N . ILE A 1 119 ? 3.350 6.915 -2.271 1.00 93.12 119 ILE A N 1
ATOM 953 C CA . ILE A 1 119 ? 1.973 6.753 -1.801 1.00 93.12 119 ILE A CA 1
ATOM 954 C C . ILE A 1 119 ? 1.037 6.694 -3.012 1.00 93.12 119 ILE A C 1
ATOM 956 O O . ILE A 1 119 ? 0.970 7.636 -3.804 1.00 93.12 119 ILE A O 1
ATOM 960 N N . LEU A 1 120 ? 0.294 5.599 -3.144 1.00 94.06 120 LEU A N 1
ATOM 961 C CA . LEU A 1 120 ? -0.656 5.362 -4.233 1.00 94.06 120 LEU A CA 1
ATOM 962 C C . LEU A 1 120 ? -2.106 5.652 -3.834 1.00 94.06 120 LEU A C 1
ATOM 964 O O . LEU A 1 120 ? -2.919 6.041 -4.676 1.00 94.06 120 LEU A O 1
ATOM 968 N N . LEU A 1 121 ? -2.457 5.444 -2.566 1.00 95.00 121 LEU A N 1
ATOM 969 C CA . LEU A 1 121 ? -3.814 5.633 -2.057 1.00 95.00 121 LEU A CA 1
ATOM 970 C C . LEU A 1 121 ? -3.774 5.959 -0.565 1.00 95.00 121 LEU A C 1
ATOM 972 O O . LEU A 1 121 ? -3.024 5.332 0.173 1.00 95.00 121 LEU A O 1
ATOM 976 N N . LYS A 1 122 ? -4.642 6.877 -0.132 1.00 94.38 122 LYS A N 1
ATOM 977 C CA . LYS A 1 122 ? -4.924 7.143 1.280 1.00 94.38 122 LYS A CA 1
ATOM 978 C C . LYS A 1 122 ? -6.348 6.736 1.627 1.00 94.38 122 LYS A C 1
ATOM 980 O O . LYS A 1 122 ? -7.264 6.935 0.820 1.00 94.38 122 LYS A O 1
ATOM 985 N N . PHE A 1 123 ? -6.558 6.162 2.805 1.00 95.25 123 PHE A N 1
ATOM 986 C CA . PHE A 1 123 ? -7.892 5.784 3.269 1.00 95.25 123 PHE A CA 1
ATOM 987 C C . PHE A 1 123 ? -7.988 5.735 4.794 1.00 95.25 123 PHE A C 1
ATOM 989 O O . PHE A 1 123 ? -7.035 5.405 5.486 1.00 95.25 123 PHE A O 1
ATOM 996 N N . ASN A 1 124 ? -9.176 6.027 5.324 1.00 95.00 124 ASN A N 1
ATOM 997 C CA . ASN A 1 124 ? -9.434 6.001 6.761 1.00 95.00 124 ASN A CA 1
ATOM 998 C C . ASN A 1 124 ? -9.909 4.621 7.224 1.00 95.00 124 ASN A C 1
ATOM 1000 O O . ASN A 1 124 ? -10.780 4.015 6.592 1.00 95.00 124 ASN A O 1
ATOM 1004 N N . LEU A 1 125 ? -9.384 4.169 8.364 1.00 93.44 125 LEU A N 1
ATOM 1005 C CA . LEU A 1 125 ? -9.889 3.014 9.101 1.00 93.44 125 LEU A CA 1
ATOM 1006 C C . LEU A 1 125 ? -10.473 3.465 10.455 1.00 93.44 125 LEU A C 1
ATOM 1008 O O . LEU A 1 125 ? -9.894 4.336 11.104 1.00 93.44 125 LEU A O 1
ATOM 1012 N N . PRO A 1 126 ? -11.609 2.908 10.922 1.00 93.88 126 PRO A N 1
ATOM 1013 C CA . PRO A 1 126 ? -12.429 1.869 10.294 1.00 93.88 126 PRO A CA 1
ATOM 1014 C C . PRO A 1 126 ? -13.051 2.329 8.975 1.00 93.88 126 PRO A C 1
ATOM 1016 O O . PRO A 1 126 ? -13.556 3.445 8.869 1.00 93.88 126 PRO A O 1
ATOM 1019 N N . PHE A 1 127 ? -13.049 1.442 7.980 1.00 94.06 127 PHE A N 1
ATOM 1020 C CA . PHE A 1 127 ? -13.652 1.747 6.690 1.00 94.06 127 PHE A CA 1
ATOM 1021 C C . PHE A 1 127 ? -15.188 1.725 6.811 1.00 94.06 127 PHE A C 1
ATOM 1023 O O . PHE A 1 127 ? -15.737 0.746 7.330 1.00 94.06 127 PHE A O 1
ATOM 1030 N N . PRO A 1 128 ? -15.913 2.762 6.352 1.00 92.31 128 PRO A N 1
ATOM 1031 C CA . PRO A 1 128 ? -17.364 2.826 6.508 1.00 92.31 128 PRO A CA 1
ATOM 1032 C C . PRO A 1 128 ? -18.080 1.607 5.910 1.00 92.31 128 PRO A C 1
ATOM 1034 O O . PRO A 1 128 ? -17.882 1.260 4.748 1.00 92.31 128 PRO A O 1
ATOM 1037 N N . GLY A 1 129 ? -18.922 0.951 6.713 1.00 90.19 129 GLY A N 1
ATOM 1038 C CA . GLY A 1 129 ? -19.700 -0.222 6.294 1.00 90.19 129 GLY A CA 1
ATOM 1039 C C . GLY A 1 129 ? -18.938 -1.555 6.280 1.00 90.19 129 GLY A C 1
ATOM 1040 O O . GLY A 1 129 ? -19.560 -2.595 6.039 1.00 90.19 129 GLY A O 1
ATOM 1041 N N . ALA A 1 130 ? -17.634 -1.551 6.570 1.00 91.56 130 ALA A N 1
ATOM 1042 C CA . ALA A 1 130 ? -16.833 -2.765 6.681 1.00 91.56 130 ALA A CA 1
ATOM 1043 C C . ALA A 1 130 ? -17.093 -3.514 7.995 1.00 91.56 130 ALA A C 1
ATOM 1045 O O . ALA A 1 130 ? -17.282 -2.908 9.050 1.00 91.56 130 ALA A O 1
ATOM 1046 N N . ALA A 1 131 ? -17.087 -4.843 7.920 1.00 87.75 131 ALA A N 1
ATOM 1047 C CA . ALA A 1 131 ? -16.959 -5.717 9.080 1.00 87.75 131 ALA A CA 1
ATOM 1048 C C . ALA A 1 131 ? -15.475 -6.073 9.314 1.00 87.75 131 ALA A C 1
ATOM 1050 O O . ALA A 1 131 ? -14.577 -5.451 8.74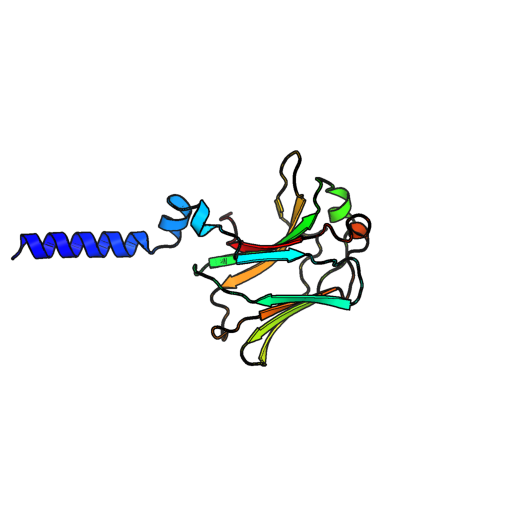7 1.00 87.75 131 ALA A O 1
ATOM 1051 N N . ASN A 1 132 ? -15.210 -7.090 10.136 1.00 88.62 132 ASN A N 1
ATOM 1052 C CA . ASN A 1 132 ? -13.852 -7.529 10.492 1.00 88.62 132 ASN A CA 1
ATOM 1053 C C . ASN A 1 132 ? -13.133 -8.306 9.363 1.00 88.62 132 ASN A C 1
ATOM 1055 O O . ASN A 1 132 ? -12.096 -8.912 9.605 1.00 88.62 132 ASN A O 1
ATOM 1059 N N . ASP A 1 133 ? -13.696 -8.329 8.153 1.00 93.81 133 ASP A N 1
ATOM 1060 C CA . ASP A 1 133 ? -13.234 -9.080 6.980 1.00 93.81 133 ASP A CA 1
ATOM 1061 C C . ASP A 1 133 ? -12.910 -8.159 5.790 1.00 93.81 133 ASP A C 1
ATOM 1063 O O . ASP A 1 133 ? -13.067 -8.542 4.630 1.00 93.81 133 ASP A O 1
ATOM 1067 N N . LEU A 1 134 ? -12.512 -6.914 6.070 1.00 97.06 134 LEU A N 1
ATOM 1068 C CA . LEU A 1 134 ? -12.150 -5.947 5.041 1.00 97.06 134 LEU A CA 1
ATOM 1069 C C . LEU A 1 134 ? -10.940 -6.442 4.238 1.00 97.06 134 LEU A C 1
ATOM 1071 O O . LEU A 1 134 ? -9.867 -6.677 4.790 1.00 97.06 134 LEU A O 1
ATOM 1075 N N . ILE A 1 135 ? -11.101 -6.537 2.922 1.00 97.75 135 ILE A N 1
ATOM 1076 C CA . ILE A 1 135 ? -10.033 -6.881 1.982 1.00 97.75 135 ILE A CA 1
ATOM 1077 C C . ILE A 1 135 ? -9.895 -5.749 0.969 1.00 97.75 135 ILE A C 1
ATOM 1079 O O . ILE A 1 135 ? -10.866 -5.393 0.293 1.00 97.75 135 ILE A O 1
ATOM 1083 N N . LEU A 1 136 ? -8.682 -5.217 0.841 1.00 98.19 136 LEU A N 1
ATOM 1084 C CA . LEU A 1 136 ? -8.279 -4.346 -0.254 1.00 98.19 136 LEU A CA 1
ATOM 1085 C C . LEU A 1 136 ? -7.722 -5.211 -1.388 1.00 98.19 136 LEU A C 1
ATOM 1087 O O . LEU A 1 136 ? -6.770 -5.962 -1.209 1.00 98.19 136 LEU A O 1
ATOM 1091 N N . VAL A 1 137 ? -8.326 -5.114 -2.562 1.00 98.00 137 VAL A N 1
ATOM 1092 C CA . VAL A 1 137 ? -7.859 -5.771 -3.781 1.00 98.00 137 VAL A CA 1
ATOM 1093 C C . VAL A 1 137 ? -7.186 -4.729 -4.656 1.00 98.00 137 VAL A C 1
ATOM 1095 O O . VAL A 1 137 ? -7.786 -3.686 -4.907 1.00 98.00 137 VAL A O 1
ATOM 1098 N N . LEU A 1 138 ? -5.987 -5.031 -5.144 1.00 97.88 138 LEU A N 1
ATOM 1099 C CA . LEU A 1 138 ? -5.267 -4.242 -6.141 1.00 97.88 138 LEU A CA 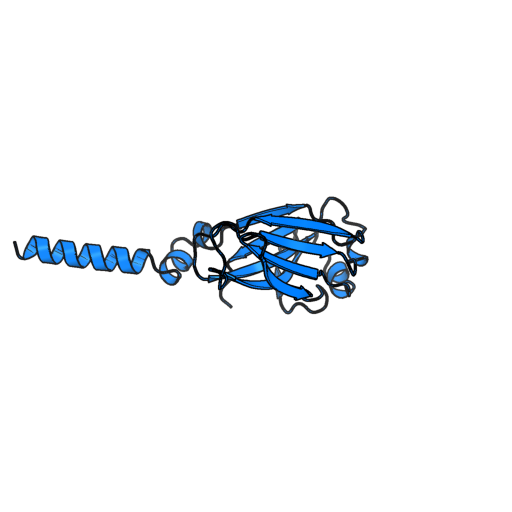1
ATOM 1100 C C . LEU A 1 138 ? -5.118 -5.045 -7.425 1.00 97.88 138 LEU A C 1
ATOM 1102 O O . LEU A 1 138 ? -4.874 -6.249 -7.373 1.00 97.88 138 LEU A O 1
ATOM 1106 N N . GLU A 1 139 ? -5.238 -4.375 -8.566 1.00 97.81 139 GLU A N 1
ATOM 1107 C CA . GLU A 1 139 ? -5.081 -4.996 -9.877 1.00 97.81 139 GLU A CA 1
ATOM 1108 C C . GLU A 1 139 ? -4.345 -4.072 -10.852 1.00 97.81 139 GLU A C 1
ATOM 1110 O O . GLU A 1 139 ? -4.722 -2.913 -11.063 1.00 97.81 139 GLU A O 1
ATOM 1115 N N . ALA A 1 140 ? -3.309 -4.611 -11.489 1.00 95.88 140 ALA A N 1
ATOM 1116 C CA . ALA A 1 140 ? -2.518 -3.931 -12.505 1.00 95.88 140 ALA A CA 1
ATOM 1117 C C . ALA A 1 140 ? -3.207 -3.986 -13.880 1.00 95.88 140 ALA A C 1
ATOM 1119 O O . ALA A 1 140 ? -2.781 -4.696 -14.794 1.00 95.88 140 ALA A O 1
ATOM 1120 N N . VAL A 1 141 ? -4.294 -3.228 -14.046 1.00 91.75 141 VAL A N 1
ATOM 1121 C CA . VAL A 1 141 ? -4.981 -3.104 -15.348 1.00 91.75 141 VAL A CA 1
ATOM 1122 C C . VAL A 1 141 ? -4.180 -2.218 -16.310 1.00 91.75 141 VAL A C 1
ATOM 1124 O O . VAL A 1 141 ? -4.032 -2.565 -17.486 1.00 91.75 141 VAL A O 1
ATOM 1127 N N . ASN A 1 142 ? -3.611 -1.122 -15.790 1.00 91.19 142 ASN A N 1
ATOM 1128 C CA . ASN A 1 142 ? -2.681 -0.234 -16.487 1.00 91.19 142 ASN A CA 1
ATOM 1129 C C . ASN A 1 142 ? -1.282 -0.382 -15.861 1.00 91.19 142 ASN A C 1
ATOM 1131 O O . ASN A 1 142 ? -0.971 0.319 -14.896 1.00 91.19 142 ASN A O 1
ATOM 1135 N N . PRO A 1 143 ? -0.447 -1.307 -16.364 1.00 91.88 143 PRO A N 1
ATOM 1136 C CA . PRO A 1 143 ? 0.777 -1.700 -15.680 1.00 91.88 143 PRO A CA 1
ATOM 1137 C C . PRO A 1 143 ? 1.788 -0.556 -15.541 1.00 91.88 143 PRO A C 1
ATOM 1139 O O . PRO A 1 143 ? 1.951 0.282 -16.432 1.00 91.88 143 PRO A O 1
ATOM 1142 N N . LEU A 1 144 ? 2.533 -0.576 -14.437 1.00 93.88 144 LEU A N 1
ATOM 1143 C CA . LEU A 1 144 ? 3.659 0.317 -14.167 1.00 93.88 144 LEU A CA 1
ATOM 1144 C C . LEU A 1 144 ? 4.906 -0.180 -14.909 1.00 93.88 144 LEU A C 1
ATOM 1146 O O . LEU A 1 144 ? 5.830 -0.728 -14.319 1.00 93.88 144 LEU A O 1
ATOM 1150 N N . THR A 1 145 ? 4.935 -0.031 -16.232 1.00 93.69 145 THR A N 1
ATOM 1151 C CA . THR A 1 145 ? 5.983 -0.628 -17.081 1.00 93.69 145 THR A CA 1
ATOM 1152 C C . THR A 1 145 ? 7.403 -0.165 -16.754 1.00 93.69 145 THR A C 1
ATOM 1154 O O . THR A 1 145 ? 8.338 -0.937 -16.949 1.00 93.69 145 THR A O 1
ATOM 1157 N N . SER A 1 146 ? 7.593 1.045 -16.216 1.00 93.94 146 SER A N 1
ATOM 1158 C CA . SER A 1 146 ? 8.914 1.521 -15.778 1.00 93.94 146 SER A CA 1
ATOM 1159 C C . SER A 1 146 ? 9.497 0.704 -14.619 1.00 93.94 146 SER A C 1
ATOM 1161 O O . SER A 1 146 ? 10.717 0.668 -14.467 1.00 93.94 146 SER A O 1
ATOM 1163 N N . PHE A 1 147 ? 8.653 -0.000 -13.856 1.00 94.12 147 PHE A N 1
ATOM 1164 C CA . PHE A 1 147 ? 9.056 -0.854 -12.738 1.00 94.12 147 PHE A CA 1
ATOM 1165 C C . PHE A 1 147 ? 9.545 -2.238 -13.194 1.00 94.12 147 PHE A C 1
ATOM 1167 O O . PHE A 1 147 ? 10.066 -2.986 -12.373 1.00 94.12 147 PHE A O 1
ATOM 1174 N N . SER A 1 148 ? 9.429 -2.596 -14.480 1.00 94.81 148 SER A N 1
ATOM 1175 C CA . SER A 1 148 ? 9.693 -3.960 -14.975 1.00 94.81 148 SER A CA 1
ATOM 1176 C C . SER A 1 148 ? 11.084 -4.502 -14.630 1.00 94.81 148 SER A C 1
ATOM 1178 O O . SER A 1 148 ? 11.238 -5.690 -14.356 1.00 94.81 148 SER A O 1
ATOM 1180 N N . LYS A 1 149 ? 12.097 -3.631 -14.577 1.00 94.69 149 LYS A N 1
ATOM 1181 C CA . LYS A 1 149 ? 13.472 -3.992 -14.194 1.00 94.69 149 LYS A CA 1
ATOM 1182 C C . LYS A 1 149 ? 13.643 -4.398 -12.724 1.00 94.69 149 LYS A C 1
ATOM 1184 O O . LYS A 1 149 ? 14.702 -4.899 -12.375 1.00 94.69 149 LYS A O 1
ATOM 1189 N N . TYR A 1 150 ? 12.631 -4.166 -11.889 1.00 95.00 150 TYR A N 1
ATOM 1190 C CA . TYR A 1 150 ? 12.578 -4.571 -10.483 1.00 95.00 150 TYR A CA 1
ATOM 1191 C C . TYR A 1 150 ? 11.603 -5.732 -10.253 1.00 95.00 150 TYR A C 1
ATOM 1193 O O . TYR A 1 150 ? 11.233 -6.004 -9.116 1.00 95.00 150 TYR A O 1
ATOM 1201 N N . SER A 1 151 ? 11.142 -6.408 -11.311 1.00 94.12 151 SER A N 1
ATOM 1202 C CA . SER A 1 151 ? 10.237 -7.556 -11.190 1.00 94.12 151 SER A CA 1
ATOM 1203 C C . SER A 1 151 ? 10.763 -8.576 -10.170 1.00 94.12 151 SER A C 1
ATOM 1205 O O . SER A 1 151 ? 11.906 -9.016 -10.260 1.00 94.12 151 SER A O 1
ATOM 1207 N N . GLY A 1 152 ? 9.924 -8.943 -9.197 1.00 93.38 152 GLY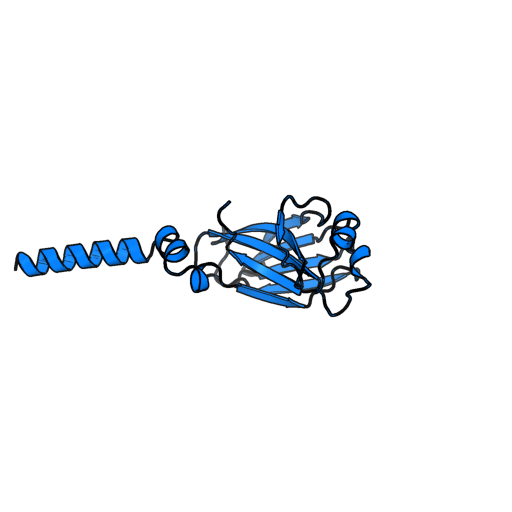 A N 1
ATOM 1208 C CA . GLY A 1 152 ? 10.290 -9.829 -8.082 1.00 93.38 152 GLY A CA 1
ATOM 1209 C C . GLY A 1 152 ? 10.863 -9.123 -6.846 1.00 93.38 152 GLY A C 1
ATOM 1210 O O . GLY A 1 152 ? 10.941 -9.741 -5.790 1.00 93.38 152 GLY A O 1
ATOM 1211 N N . GLU A 1 153 ? 11.193 -7.836 -6.945 1.00 94.62 153 GLU A N 1
ATOM 1212 C CA . GLU A 1 153 ? 11.747 -7.022 -5.852 1.00 94.62 153 GLU A CA 1
ATOM 1213 C C . GLU A 1 153 ? 10.846 -5.824 -5.494 1.00 94.62 153 GLU A 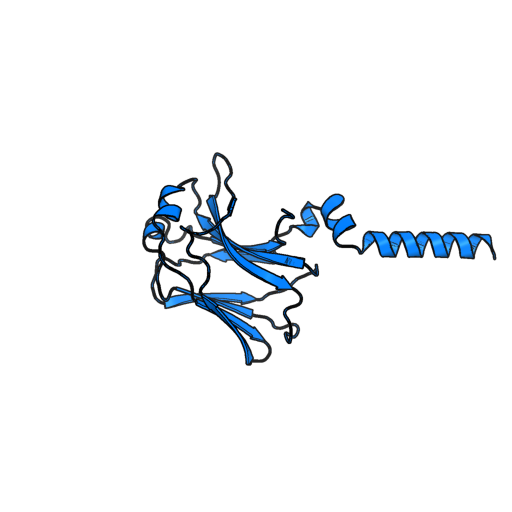C 1
ATOM 1215 O O . GLU A 1 153 ? 11.233 -4.966 -4.704 1.00 94.62 153 GLU A O 1
ATOM 1220 N N . ILE A 1 154 ? 9.646 -5.744 -6.078 1.00 95.44 154 ILE A N 1
ATOM 1221 C CA . ILE A 1 154 ? 8.673 -4.683 -5.801 1.00 95.44 154 ILE A CA 1
ATOM 1222 C C . ILE A 1 154 ? 7.779 -5.110 -4.637 1.00 95.44 154 ILE A C 1
ATOM 1224 O O . ILE A 1 154 ? 7.193 -6.197 -4.647 1.00 95.44 154 ILE A O 1
ATOM 1228 N N . TRP A 1 155 ? 7.648 -4.219 -3.660 1.00 95.44 155 TRP A N 1
ATOM 1229 C CA . TRP A 1 155 ? 6.866 -4.443 -2.451 1.00 95.44 155 TRP A CA 1
ATOM 1230 C C . TRP A 1 155 ? 5.689 -3.486 -2.379 1.00 95.44 155 TRP A C 1
ATOM 1232 O O . TRP A 1 155 ? 5.766 -2.338 -2.817 1.00 95.44 155 TRP A O 1
ATOM 1242 N N . CYS A 1 156 ? 4.590 -3.977 -1.824 1.00 95.62 156 CYS A N 1
ATOM 1243 C CA . CYS A 1 156 ? 3.421 -3.190 -1.497 1.00 95.62 156 CYS A CA 1
ATOM 1244 C C . CYS A 1 156 ? 3.220 -3.191 0.015 1.00 95.62 156 CYS A C 1
ATOM 1246 O O . CYS A 1 156 ? 3.233 -4.250 0.649 1.00 95.62 156 CYS A O 1
ATOM 1248 N N . THR A 1 157 ? 3.002 -2.000 0.561 1.00 94.88 157 THR A N 1
ATOM 1249 C CA . THR A 1 157 ? 2.969 -1.766 2.002 1.00 94.88 157 THR A CA 1
ATOM 1250 C C . THR A 1 157 ? 1.712 -0.993 2.371 1.00 94.88 157 THR A C 1
ATOM 1252 O O . THR A 1 157 ? 1.292 -0.096 1.641 1.00 94.88 157 THR A O 1
ATOM 1255 N N . VAL A 1 158 ? 1.093 -1.339 3.499 1.00 94.94 158 VAL A N 1
ATOM 1256 C CA . VAL A 1 158 ? 0.018 -0.552 4.111 1.00 94.94 158 VAL A CA 1
ATOM 1257 C C . VAL A 1 158 ? 0.418 -0.195 5.527 1.00 94.94 158 VAL A C 1
ATOM 1259 O O . VAL A 1 158 ? 0.639 -1.079 6.356 1.00 94.94 158 VAL A O 1
ATOM 1262 N N . GLU A 1 159 ? 0.449 1.094 5.827 1.00 92.00 159 GLU A N 1
ATOM 1263 C CA . GLU A 1 159 ? 0.840 1.601 7.139 1.00 92.00 159 GLU A CA 1
ATOM 1264 C C . GLU A 1 159 ? 0.062 2.868 7.507 1.00 92.00 159 GLU A C 1
ATOM 1266 O O . GLU A 1 159 ? -0.519 3.509 6.631 1.00 92.00 159 GLU A O 1
ATOM 1271 N N . PRO A 1 160 ? -0.040 3.210 8.799 1.00 91.50 160 PRO A N 1
ATOM 1272 C CA . PRO A 1 160 ? -0.654 4.462 9.225 1.00 91.50 160 PRO A CA 1
ATOM 1273 C C . PRO A 1 160 ? 0.051 5.657 8.590 1.00 91.50 160 PRO A C 1
ATOM 1275 O O . PRO A 1 160 ? 1.277 5.735 8.621 1.00 91.50 160 PRO A O 1
ATOM 1278 N N . ALA A 1 161 ? -0.725 6.598 8.061 1.00 86.94 161 ALA A N 1
ATOM 1279 C CA . ALA A 1 161 ? -0.178 7.806 7.471 1.00 86.94 161 ALA A CA 1
ATOM 1280 C C . ALA A 1 161 ? 0.614 8.585 8.529 1.00 86.94 161 ALA A C 1
ATOM 1282 O O . ALA A 1 161 ? 0.110 8.855 9.628 1.00 86.94 161 ALA A O 1
ATOM 1283 N N . LEU A 1 162 ? 1.853 8.949 8.197 1.00 73.81 162 LEU A N 1
ATOM 1284 C CA . LEU A 1 162 ? 2.624 9.891 9.002 1.00 73.81 162 LEU A CA 1
ATOM 1285 C C . LEU A 1 162 ? 1.844 11.212 9.039 1.00 73.81 162 LEU A C 1
ATOM 1287 O O . LEU A 1 162 ? 1.384 11.691 8.001 1.00 73.81 162 LEU A O 1
ATOM 1291 N N . MET A 1 163 ? 1.640 11.772 10.236 1.00 52.94 163 MET A N 1
ATOM 1292 C CA . MET A 1 163 ? 1.008 13.087 10.371 1.00 52.94 163 MET A CA 1
ATOM 1293 C C . MET A 1 163 ? 1.851 14.107 9.594 1.00 52.94 163 MET A C 1
ATOM 1295 O O . MET A 1 163 ? 2.994 14.360 9.973 1.00 52.94 163 MET A O 1
ATOM 1299 N N . ASN A 1 164 ? 1.290 14.653 8.511 1.00 41.66 164 ASN A N 1
ATOM 1300 C CA . ASN A 1 164 ? 1.815 15.840 7.834 1.00 41.66 164 ASN A CA 1
ATOM 1301 C C . ASN A 1 164 ? 1.497 17.098 8.644 1.00 41.66 164 ASN A C 1
ATOM 1303 O O . ASN A 1 164 ? 0.344 17.203 9.127 1.00 41.66 164 ASN A O 1
#

Secondary structure (DSSP, 8-state):
-HHHHHHHHHHHHHHHHHTSHHHHHHHSHHHHT--SEEEE--TTSTT-EEEEE---SS-SEEEEEEEESS--HHHHHT---EEEEEEEETTEEEEEEEPPPGGG-S-EEEETTEEEEEEEEEEESSPTT--TT-EEEEEEEE--GGGGGGTTS-EEEEEEPP--

Sequence (164 aa):
MKRLTIIGLILLIVLSLYNTNVFQAYFMSDQYYKTIFEGPFDPSKKGERLLIPITFKYKTEYDLLISIPKDDIKCFYNAKGTLNYRFTSRGKILKEGQTLSPSNTGYYCASSEGPLSAILLKFNLPFPGAANDLILVLEAVNPLTSFSKYSGEIWCTVEPALMN

Organism: NCBI:txid1519643